Protein AF-A0A1E1VE33-F1 (af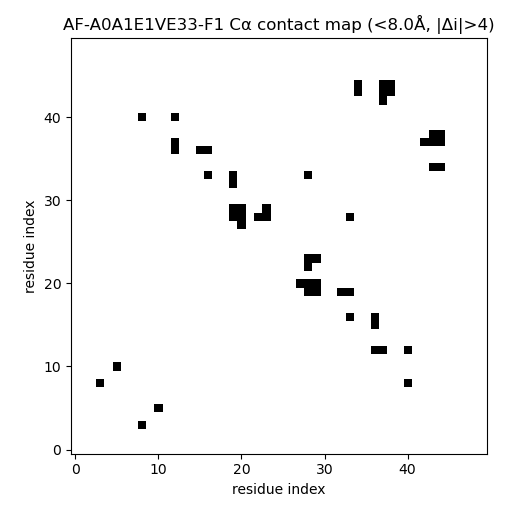db_monomer)

Sequence (50 aa):
MPVITPAAIGPEYFREVFEVVNAAAGGPPDWVRMADIMRRHGLTPEAPQT

Secondary structure (DSSP, 8-state):
-----HHHH-HHHHHHHHHHHHHTTTS--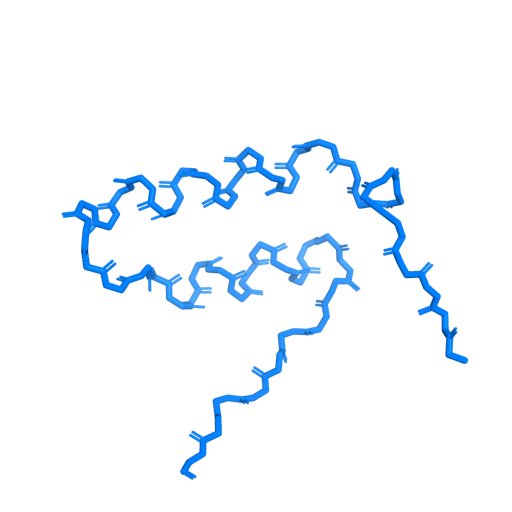-HHHHHHHHHHTTPPPPPPP-

Foldseek 3Di:
DDDDDPVLLDPVLVVQVVVQVVVCVPHDGDPVSNQVSCVVSVHHDDDPDD

pLDDT: mean 86.8, std 11.18, range [52.0, 96.88]

Structure (mmCIF, N/CA/C/O backbone):
data_AF-A0A1E1VE33-F1
#
_entry.id   AF-A0A1E1VE33-F1
#
loop_
_atom_site.group_PDB
_atom_site.id
_atom_site.type_symbol
_atom_site.label_atom_id
_atom_site.label_alt_id
_atom_site.label_comp_id
_atom_site.label_asym_id
_atom_site.label_entity_id
_atom_site.label_seq_id
_atom_site.pdbx_PDB_ins_code
_atom_site.Cartn_x
_atom_site.Cartn_y
_atom_site.Cartn_z
_atom_site.occupancy
_atom_site.B_iso_or_equiv
_atom_site.auth_seq_id
_atom_site.auth_comp_id
_atom_site.auth_asym_id
_atom_site.auth_atom_id
_atom_site.pdbx_PDB_model_num
ATOM 1 N N . MET A 1 1 ? 18.875 -13.468 -5.229 1.00 52.00 1 MET A N 1
ATOM 2 C CA . MET A 1 1 ? 17.499 -13.005 -4.942 1.00 52.00 1 MET A CA 1
ATOM 3 C C . MET A 1 1 ? 17.243 -11.780 -5.805 1.00 52.00 1 MET A C 1
ATOM 5 O O . MET A 1 1 ? 18.107 -10.908 -5.784 1.00 52.00 1 MET A O 1
ATOM 9 N N . PRO A 1 2 ? 16.171 -11.714 -6.613 1.00 67.75 2 PRO A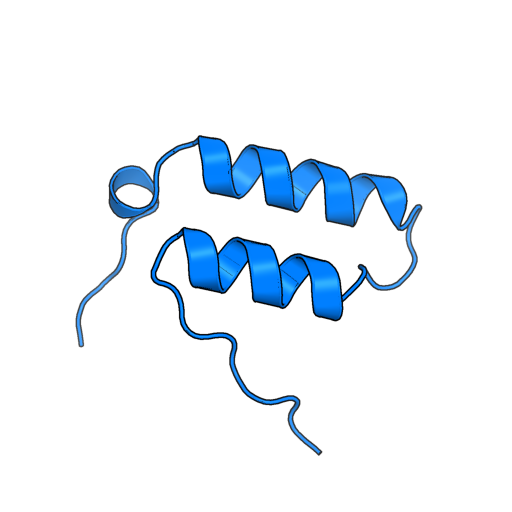 N 1
ATOM 10 C CA . PRO A 1 2 ? 15.873 -10.496 -7.358 1.00 67.75 2 PRO A CA 1
ATOM 11 C C . PRO A 1 2 ? 15.512 -9.379 -6.371 1.00 67.75 2 PRO A C 1
ATOM 13 O O . PRO A 1 2 ? 14.674 -9.567 -5.493 1.00 67.75 2 PRO A O 1
ATOM 16 N N . VAL A 1 3 ? 16.174 -8.232 -6.497 1.00 71.50 3 VAL A N 1
ATOM 17 C CA . VAL A 1 3 ? 15.795 -7.006 -5.790 1.00 71.50 3 VAL A CA 1
ATOM 18 C C . VAL A 1 3 ? 14.730 -6.332 -6.643 1.00 71.50 3 VAL A C 1
ATOM 20 O O . VAL A 1 3 ? 15.028 -5.861 -7.739 1.00 71.50 3 VAL A O 1
ATOM 23 N N . ILE A 1 4 ? 13.484 -6.321 -6.171 1.00 67.81 4 ILE A N 1
ATOM 24 C CA . ILE A 1 4 ? 12.409 -5.586 -6.840 1.00 67.81 4 ILE A CA 1
ATOM 25 C C . ILE A 1 4 ? 12.519 -4.125 -6.408 1.00 67.81 4 ILE A C 1
ATOM 27 O O . ILE A 1 4 ? 12.356 -3.801 -5.233 1.00 67.81 4 ILE A O 1
ATOM 31 N N . THR A 1 5 ? 12.836 -3.242 -7.352 1.00 69.38 5 THR A N 1
ATOM 32 C CA . THR A 1 5 ? 12.858 -1.798 -7.107 1.00 69.38 5 THR A CA 1
ATOM 33 C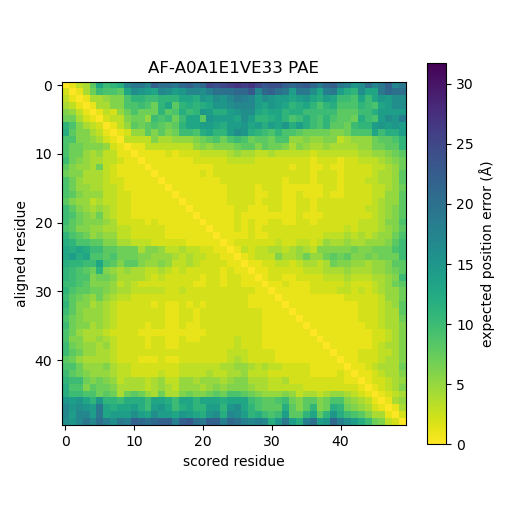 C . THR A 1 5 ? 11.471 -1.204 -7.368 1.00 69.38 5 THR A C 1
ATOM 35 O O . THR A 1 5 ? 10.757 -1.697 -8.242 1.00 69.38 5 THR A O 1
ATOM 38 N N . PRO A 1 6 ? 11.068 -0.126 -6.666 1.00 66.81 6 PRO A N 1
ATOM 39 C CA . PRO A 1 6 ? 9.758 0.503 -6.873 1.00 66.81 6 PRO A CA 1
ATOM 40 C C . PRO A 1 6 ? 9.461 0.873 -8.336 1.00 66.81 6 PRO A C 1
ATOM 42 O O . PRO A 1 6 ? 8.319 0.776 -8.779 1.00 66.81 6 PRO A O 1
ATOM 45 N N . ALA A 1 7 ? 10.491 1.226 -9.115 1.00 67.94 7 ALA A N 1
ATOM 46 C CA . ALA A 1 7 ? 10.365 1.523 -10.543 1.00 67.94 7 ALA A CA 1
ATOM 47 C C . ALA A 1 7 ? 9.881 0.327 -11.389 1.00 67.94 7 ALA A C 1
ATOM 49 O O . ALA A 1 7 ? 9.308 0.543 -12.450 1.00 67.94 7 ALA A O 1
ATOM 50 N N . ALA A 1 8 ? 10.085 -0.914 -10.931 1.00 77.69 8 ALA A N 1
ATOM 51 C CA . ALA A 1 8 ? 9.646 -2.122 -11.631 1.00 77.69 8 ALA A CA 1
ATOM 52 C C . ALA A 1 8 ? 8.154 -2.448 -11.425 1.00 77.69 8 ALA A C 1
ATOM 54 O O . ALA A 1 8 ? 7.582 -3.170 -12.233 1.00 77.69 8 ALA A O 1
ATOM 55 N N . ILE A 1 9 ? 7.533 -1.929 -10.360 1.00 82.69 9 ILE A N 1
ATOM 56 C CA . ILE A 1 9 ? 6.108 -2.138 -10.039 1.00 82.69 9 ILE A CA 1
ATOM 57 C C . ILE A 1 9 ? 5.252 -1.000 -10.628 1.00 82.69 9 ILE A C 1
ATOM 59 O O . ILE A 1 9 ? 4.102 -1.205 -11.001 1.00 82.69 9 ILE A O 1
ATOM 63 N N . GLY A 1 10 ? 5.834 0.196 -10.759 1.00 85.38 10 GLY A N 1
ATOM 64 C CA . GLY A 1 10 ? 5.145 1.382 -11.262 1.00 85.38 10 GLY A CA 1
ATOM 65 C C . GLY A 1 10 ? 4.359 2.130 -10.173 1.00 85.38 10 GLY A C 1
ATOM 66 O O . GLY A 1 10 ? 4.111 1.602 -9.085 1.00 85.38 10 GLY A O 1
ATOM 67 N N . PRO A 1 11 ? 4.006 3.404 -10.414 1.00 91.00 11 PRO A N 1
ATOM 68 C CA . PRO A 1 11 ? 3.382 4.255 -9.402 1.00 91.00 11 PRO A CA 1
ATOM 69 C C . PRO A 1 11 ? 1.914 3.901 -9.104 1.00 91.00 11 PRO A C 1
ATOM 71 O O . PRO A 1 11 ? 1.417 4.254 -8.036 1.00 91.00 11 PRO A O 1
ATOM 74 N N . GLU A 1 12 ? 1.214 3.206 -10.000 1.00 93.44 12 GLU A N 1
ATOM 75 C CA . GLU A 1 12 ? -0.195 2.813 -9.849 1.00 93.44 12 GLU A CA 1
ATOM 76 C C . GLU A 1 12 ? -0.411 1.914 -8.626 1.00 93.44 12 GLU A C 1
ATOM 78 O O . GLU A 1 12 ? -1.302 2.193 -7.825 1.00 93.44 12 GLU A O 1
ATOM 83 N N . TYR A 1 13 ? 0.472 0.932 -8.407 1.00 92.50 13 TYR A N 1
ATOM 84 C CA . TYR A 1 13 ? 0.441 0.066 -7.225 1.00 92.50 13 TYR A CA 1
ATOM 85 C C . TYR A 1 13 ? 0.393 0.869 -5.922 1.00 92.50 13 TYR A C 1
ATOM 87 O O . TYR A 1 13 ? -0.452 0.636 -5.062 1.00 92.50 13 TYR A O 1
ATOM 95 N N . PHE A 1 14 ? 1.274 1.862 -5.783 1.00 92.31 14 PHE A N 1
ATOM 96 C CA . PHE A 1 14 ? 1.368 2.657 -4.559 1.00 92.31 14 PHE A CA 1
ATOM 97 C C . PHE A 1 14 ? 0.149 3.556 -4.350 1.00 92.31 14 PHE A C 1
ATOM 99 O O . PHE A 1 14 ? -0.240 3.786 -3.206 1.00 92.31 14 PHE A O 1
ATOM 106 N N . ARG A 1 15 ? -0.476 4.040 -5.431 1.00 95.81 15 ARG A N 1
ATOM 107 C CA . ARG A 1 15 ? -1.721 4.817 -5.344 1.00 95.81 15 ARG A CA 1
ATOM 108 C C . ARG A 1 15 ? -2.885 3.945 -4.878 1.00 95.81 15 ARG A C 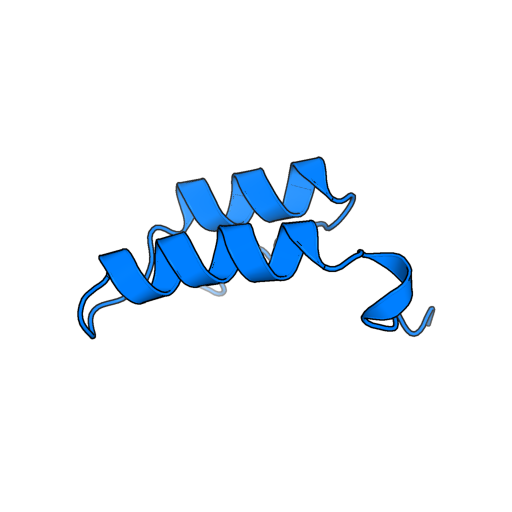1
ATOM 110 O O . ARG A 1 15 ? -3.588 4.341 -3.956 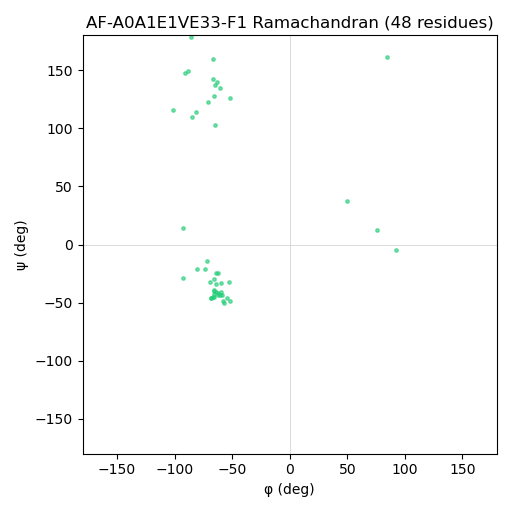1.00 95.81 15 ARG A O 1
ATOM 117 N N . GLU A 1 16 ? -3.035 2.747 -5.439 1.00 96.12 16 GLU A N 1
ATOM 118 C CA . GLU A 1 16 ? -4.073 1.797 -5.016 1.00 96.12 16 GLU A CA 1
ATOM 119 C C . GLU A 1 16 ? -3.882 1.359 -3.555 1.00 96.12 16 GLU A C 1
ATOM 121 O O . GLU A 1 16 ? -4.835 1.340 -2.778 1.00 96.12 16 GLU A O 1
ATOM 126 N N . VAL A 1 17 ? -2.644 1.055 -3.145 1.00 95.12 17 VAL A N 1
ATOM 127 C CA . VAL A 1 17 ? -2.325 0.718 -1.747 1.00 95.12 17 VAL A CA 1
ATOM 128 C C . VAL A 1 17 ? -2.631 1.891 -0.813 1.00 95.12 17 VAL A C 1
ATOM 130 O O . VAL A 1 17 ? -3.197 1.688 0.262 1.00 95.12 17 VAL A O 1
ATOM 133 N N . PHE A 1 18 ? -2.306 3.122 -1.219 1.00 95.12 18 PHE A N 1
ATOM 134 C CA . PHE A 1 18 ? -2.600 4.318 -0.432 1.00 95.12 18 PHE A CA 1
ATOM 135 C C . PHE A 1 18 ? -4.102 4.489 -0.178 1.00 95.12 18 PHE A C 1
ATOM 137 O O . PHE A 1 18 ? -4.487 4.799 0.947 1.00 95.12 18 PHE A O 1
ATOM 144 N N . GLU A 1 19 ? -4.957 4.235 -1.170 1.00 96.88 19 GLU A N 1
ATOM 145 C CA . GLU A 1 19 ? -6.413 4.269 -0.980 1.00 96.88 19 GLU A CA 1
ATOM 146 C C . GLU A 1 19 ? -6.879 3.287 0.101 1.00 96.88 19 GLU A C 1
ATOM 148 O O . GLU A 1 19 ? -7.699 3.650 0.946 1.00 96.88 19 GLU A O 1
ATOM 153 N N . VAL A 1 20 ? -6.338 2.063 0.108 1.00 96.19 20 VAL A N 1
ATOM 154 C CA . VAL A 1 20 ? -6.704 1.033 1.094 1.00 96.19 20 VAL A CA 1
ATOM 155 C C . VAL A 1 20 ? -6.268 1.431 2.501 1.00 96.19 20 VAL A C 1
ATOM 157 O O . VAL A 1 20 ? -7.049 1.323 3.445 1.00 96.19 20 VAL A O 1
ATOM 160 N N . VAL A 1 21 ? -5.036 1.918 2.646 1.00 95.19 21 VA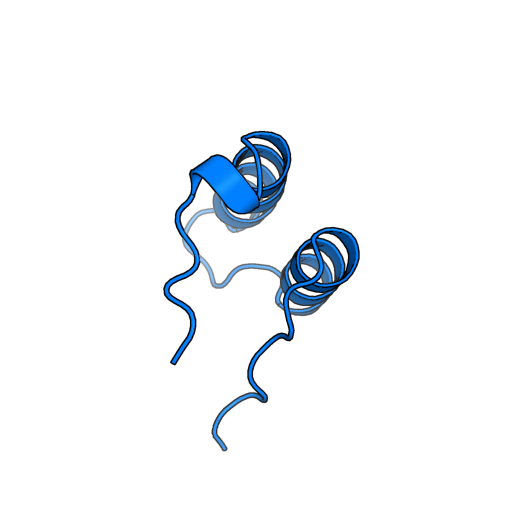L A N 1
ATOM 161 C CA . VAL A 1 21 ? -4.499 2.356 3.941 1.00 95.19 21 VAL A CA 1
ATOM 162 C C . VAL A 1 21 ? -5.253 3.580 4.461 1.00 95.19 21 VAL A C 1
ATOM 164 O O . VAL A 1 21 ? -5.601 3.634 5.638 1.00 95.19 21 VAL A O 1
ATOM 167 N N . ASN A 1 22 ? -5.557 4.545 3.592 1.00 96.00 22 ASN A N 1
ATOM 168 C CA . ASN A 1 22 ? -6.286 5.751 3.972 1.00 96.00 22 ASN A CA 1
ATOM 169 C C . ASN A 1 22 ? -7.731 5.436 4.403 1.00 96.00 22 ASN A C 1
ATOM 171 O O . ASN A 1 22 ? -8.216 5.986 5.390 1.00 96.00 22 ASN A O 1
ATOM 175 N N . ALA A 1 23 ? -8.400 4.502 3.717 1.00 96.31 23 ALA A N 1
ATOM 176 C CA . ALA A 1 23 ? -9.745 4.049 4.074 1.00 96.31 23 ALA A CA 1
ATOM 177 C C . ALA A 1 23 ? -9.811 3.351 5.445 1.00 96.31 23 ALA A C 1
ATOM 179 O O . ALA A 1 23 ? -10.865 3.352 6.079 1.00 96.31 23 ALA A O 1
ATOM 180 N N . ALA A 1 24 ? -8.700 2.785 5.924 1.00 94.94 24 ALA A N 1
ATOM 181 C CA . ALA A 1 24 ? -8.642 2.097 7.211 1.00 94.94 24 ALA A CA 1
ATOM 182 C C . ALA A 1 24 ? -8.712 3.044 8.427 1.00 94.94 24 ALA A C 1
ATOM 184 O O . ALA A 1 24 ? -8.927 2.575 9.543 1.00 94.94 24 ALA A O 1
ATOM 185 N N . ALA A 1 25 ? -8.531 4.360 8.238 1.00 92.75 25 ALA A N 1
ATOM 186 C CA . ALA A 1 25 ? -8.672 5.394 9.274 1.00 92.75 25 ALA A CA 1
ATOM 187 C C . ALA A 1 25 ? -7.917 5.101 10.595 1.00 92.75 25 ALA A C 1
ATOM 189 O O . ALA A 1 25 ? -8.401 5.404 11.685 1.00 92.75 25 ALA A O 1
ATOM 190 N N . GLY A 1 26 ? -6.721 4.506 10.500 1.00 89.81 26 GLY A N 1
ATOM 191 C CA . GLY A 1 26 ? -5.886 4.129 11.652 1.00 89.81 26 GLY A CA 1
ATOM 192 C C . GLY A 1 26 ? -6.100 2.700 12.171 1.00 89.81 26 GLY A C 1
ATOM 193 O O . GLY A 1 26 ? -5.368 2.266 13.058 1.00 89.81 26 GLY A O 1
ATOM 194 N N . GLY A 1 27 ? -7.063 1.962 11.614 1.00 91.81 27 GLY A N 1
ATOM 195 C CA . GLY A 1 27 ? -7.218 0.519 11.793 1.00 91.81 27 GLY A CA 1
ATOM 196 C C . GLY A 1 27 ? -6.384 -0.308 10.802 1.00 91.81 27 GLY A C 1
ATOM 197 O O . GLY A 1 27 ? -5.689 0.247 9.945 1.00 91.81 27 GLY A O 1
ATOM 198 N N . PRO A 1 28 ? -6.434 -1.648 10.900 1.00 92.19 28 PRO A N 1
ATOM 199 C CA . PRO A 1 28 ? -5.786 -2.523 9.932 1.00 92.19 28 PRO A CA 1
ATOM 200 C C . PRO A 1 28 ? -6.439 -2.380 8.542 1.00 92.19 28 PRO A C 1
ATOM 202 O O . PRO A 1 28 ? -7.668 -2.332 8.453 1.00 92.19 28 PRO A O 1
ATOM 205 N N . PRO A 1 29 ? -5.644 -2.322 7.459 1.00 93.31 29 PRO A N 1
ATOM 206 C CA . PRO A 1 29 ? -6.167 -2.241 6.099 1.00 93.31 29 PRO A CA 1
ATOM 207 C C . PRO A 1 29 ? -6.910 -3.519 5.693 1.00 93.31 29 PRO A C 1
ATOM 209 O O . PRO A 1 29 ? -6.688 -4.596 6.245 1.00 93.31 29 PRO A O 1
ATOM 212 N N . ASP A 1 30 ? -7.767 -3.406 4.679 1.00 94.69 30 ASP A N 1
ATOM 213 C CA . ASP A 1 30 ? -8.429 -4.559 4.070 1.00 94.69 30 ASP A CA 1
ATOM 214 C C . ASP A 1 30 ? -7.390 -5.467 3.388 1.00 94.69 30 ASP A C 1
ATOM 216 O O . ASP A 1 30 ? -6.889 -5.183 2.294 1.00 94.69 30 ASP A O 1
ATOM 220 N N . TRP A 1 31 ? -7.069 -6.578 4.052 1.00 90.12 31 TRP A N 1
ATOM 221 C CA . TRP A 1 31 ? -6.081 -7.549 3.589 1.00 90.12 31 TRP A CA 1
ATOM 222 C C . TRP A 1 31 ? -6.499 -8.276 2.311 1.00 90.12 31 TRP A C 1
ATOM 224 O O . TRP A 1 31 ? -5.636 -8.652 1.515 1.00 90.12 31 TRP A O 1
ATOM 234 N N . VAL A 1 32 ? -7.803 -8.457 2.084 1.00 94.00 32 VAL A N 1
ATOM 235 C CA . VAL A 1 32 ? -8.313 -9.095 0.863 1.00 94.00 32 VAL A CA 1
ATOM 236 C C . VAL A 1 32 ? -8.060 -8.172 -0.322 1.00 94.00 32 VAL A C 1
ATOM 238 O O . VAL A 1 32 ? -7.509 -8.603 -1.337 1.00 94.00 32 VAL A O 1
ATOM 241 N N . ARG A 1 33 ? -8.379 -6.884 -0.161 1.00 95.31 33 ARG A N 1
ATOM 242 C CA . ARG A 1 33 ? -8.137 -5.862 -1.183 1.00 95.31 33 ARG A CA 1
ATOM 243 C C . ARG A 1 33 ? -6.645 -5.632 -1.429 1.00 95.31 33 ARG A C 1
ATOM 245 O O . ARG A 1 33 ? -6.234 -5.534 -2.582 1.00 95.31 33 ARG A O 1
ATOM 252 N N . MET A 1 34 ? -5.821 -5.621 -0.380 1.00 94.38 34 MET A N 1
ATOM 253 C CA . MET A 1 34 ? -4.359 -5.564 -0.510 1.00 94.38 34 MET A CA 1
ATOM 254 C C . MET A 1 34 ? -3.806 -6.729 -1.335 1.00 94.38 34 MET A C 1
ATOM 256 O O . MET A 1 34 ? -3.032 -6.519 -2.269 1.00 94.38 34 MET A O 1
ATOM 260 N N . ALA A 1 35 ? -4.219 -7.957 -1.018 1.00 93.38 35 ALA A N 1
ATOM 261 C CA . ALA A 1 35 ? -3.750 -9.146 -1.717 1.00 93.38 35 ALA A CA 1
ATOM 262 C C . ALA A 1 35 ? -4.164 -9.151 -3.199 1.00 93.38 35 ALA A C 1
ATOM 264 O O . ALA A 1 35 ? -3.425 -9.645 -4.048 1.00 93.38 35 ALA A O 1
ATOM 265 N N . ASP A 1 36 ? -5.339 -8.613 -3.522 1.00 95.81 36 ASP A N 1
ATOM 266 C CA . ASP A 1 36 ? -5.817 -8.459 -4.897 1.00 95.81 36 ASP A CA 1
ATOM 267 C C . ASP A 1 36 ? -4.975 -7.444 -5.698 1.00 95.81 36 ASP A C 1
ATOM 269 O O . ASP A 1 36 ? -4.509 -7.760 -6.795 1.00 95.81 36 ASP A O 1
ATOM 273 N N . ILE A 1 37 ? -4.668 -6.277 -5.111 1.00 95.06 37 ILE A N 1
ATOM 274 C CA . ILE A 1 37 ? -3.757 -5.281 -5.709 1.00 95.06 37 ILE A CA 1
ATOM 275 C C . ILE A 1 37 ? -2.388 -5.912 -5.990 1.00 95.06 37 ILE A C 1
ATOM 277 O O . ILE A 1 37 ? -1.886 -5.835 -7.109 1.00 95.06 37 ILE A O 1
ATOM 281 N N . MET A 1 38 ? -1.796 -6.593 -5.005 1.00 92.25 38 MET A N 1
ATOM 282 C CA . MET A 1 38 ? -0.496 -7.254 -5.165 1.00 92.25 38 MET A CA 1
ATOM 283 C C . MET A 1 38 ? -0.487 -8.226 -6.354 1.00 92.25 38 MET A 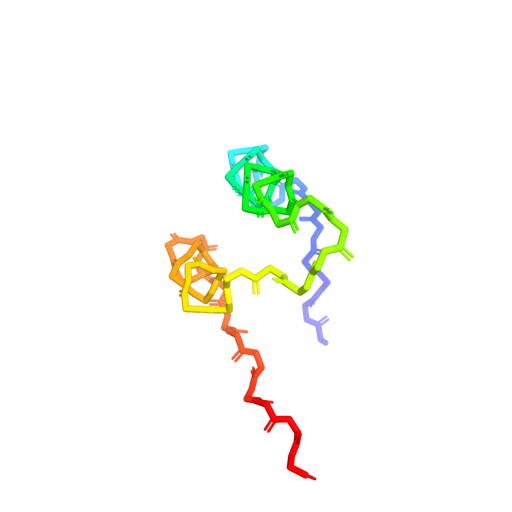C 1
ATOM 285 O O . MET A 1 38 ? 0.416 -8.155 -7.186 1.00 92.25 38 MET A O 1
ATOM 289 N N . ARG A 1 39 ? -1.516 -9.075 -6.494 1.00 92.81 39 ARG A N 1
ATOM 290 C CA . ARG A 1 39 ? -1.606 -10.044 -7.601 1.00 92.81 39 ARG A CA 1
ATOM 291 C C . ARG A 1 39 ? -1.713 -9.374 -8.969 1.00 92.81 39 ARG A C 1
ATOM 293 O O . ARG A 1 39 ? -1.056 -9.832 -9.902 1.00 92.81 39 ARG A O 1
ATOM 300 N N . ARG A 1 40 ? -2.490 -8.289 -9.099 1.00 93.81 40 ARG A N 1
ATOM 301 C CA . ARG A 1 40 ? -2.588 -7.520 -10.357 1.00 93.81 40 ARG A CA 1
ATOM 302 C C . ARG A 1 40 ? -1.242 -6.958 -10.810 1.00 93.81 40 ARG A C 1
ATOM 304 O O . ARG A 1 40 ? -0.985 -6.898 -12.007 1.00 93.81 40 ARG A O 1
ATOM 311 N N . HIS A 1 41 ? -0.385 -6.599 -9.857 1.00 91.38 41 HIS A N 1
ATOM 312 C CA . HIS A 1 41 ? 0.953 -6.054 -10.100 1.00 91.38 41 HIS A CA 1
ATOM 313 C C . HIS A 1 41 ? 2.058 -7.129 -10.122 1.00 91.38 41 HIS A C 1
ATOM 315 O O . HIS A 1 41 ? 3.242 -6.810 -10.057 1.0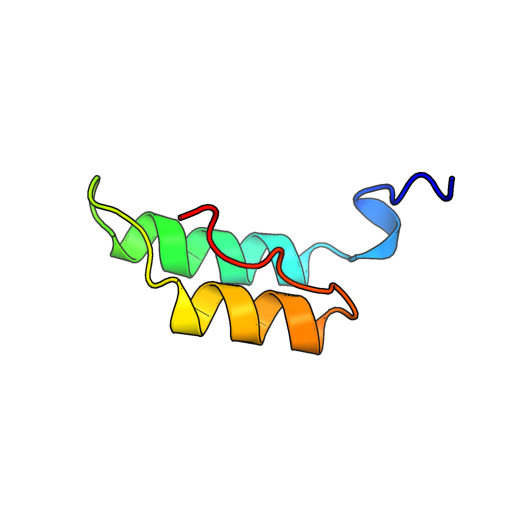0 91.38 41 HIS A O 1
ATOM 321 N N . GLY A 1 42 ? 1.694 -8.416 -10.218 1.00 89.06 42 GLY A N 1
ATOM 322 C CA . GLY A 1 42 ? 2.647 -9.528 -10.335 1.00 89.06 42 GLY A CA 1
ATOM 323 C C . GLY A 1 42 ? 3.366 -9.898 -9.033 1.00 89.06 42 GLY A C 1
ATOM 324 O O . GLY A 1 42 ? 4.334 -10.657 -9.055 1.00 89.06 42 GLY A O 1
ATOM 325 N N . LEU A 1 43 ? 2.901 -9.379 -7.896 1.00 88.81 43 LEU A N 1
ATOM 326 C CA . LEU A 1 43 ? 3.430 -9.692 -6.574 1.00 88.81 43 LEU A CA 1
ATOM 327 C C . LEU A 1 43 ? 2.675 -10.872 -5.958 1.00 88.81 43 LEU A C 1
ATOM 329 O O . LEU A 1 43 ? 1.473 -11.053 -6.154 1.00 88.81 43 LEU A O 1
ATOM 333 N N . THR A 1 44 ? 3.389 -11.665 -5.163 1.00 89.00 44 THR A N 1
ATOM 334 C CA . THR A 1 44 ? 2.790 -12.747 -4.375 1.00 89.00 44 THR A CA 1
ATOM 335 C C . THR A 1 44 ? 2.636 -12.270 -2.931 1.00 89.00 44 THR A C 1
ATOM 337 O O . THR A 1 44 ? 3.653 -11.982 -2.298 1.00 89.00 44 THR A O 1
ATOM 340 N N . PRO A 1 45 ? 1.402 -12.152 -2.405 1.00 88.38 45 PRO A N 1
ATOM 341 C CA . PRO A 1 45 ? 1.180 -11.868 -0.993 1.00 88.38 45 PRO A CA 1
ATOM 342 C C . PRO A 1 45 ? 1.783 -12.982 -0.143 1.00 88.38 45 PRO A C 1
ATOM 344 O O . PRO A 1 45 ? 1.583 -14.163 -0.438 1.00 88.38 45 PRO A O 1
ATOM 347 N N . GLU A 1 46 ? 2.497 -12.613 0.914 1.00 85.75 46 GLU A N 1
ATOM 348 C CA . GLU A 1 46 ? 2.921 -13.594 1.904 1.00 85.75 46 GLU A CA 1
ATOM 349 C C . GLU A 1 46 ? 1.691 -14.138 2.640 1.00 85.75 46 GLU A C 1
ATOM 351 O O . GLU A 1 46 ? 0.725 -13.410 2.895 1.00 85.75 46 GLU A O 1
ATOM 356 N N . ALA A 1 47 ? 1.703 -15.433 2.952 1.00 77.06 47 ALA A N 1
ATOM 357 C CA . ALA A 1 47 ? 0.655 -16.013 3.775 1.00 77.06 47 ALA A CA 1
ATOM 358 C C . ALA A 1 47 ? 0.693 -15.372 5.176 1.00 77.06 47 ALA A C 1
ATOM 360 O O . ALA A 1 47 ? 1.787 -15.163 5.711 1.00 77.06 47 ALA A O 1
ATOM 361 N N . PRO A 1 48 ? -0.470 -15.082 5.791 1.00 71.25 48 PRO A N 1
ATOM 362 C CA . PRO A 1 48 ? -0.515 -14.651 7.181 1.00 71.25 48 PRO A CA 1
ATOM 363 C C . PRO A 1 48 ? 0.264 -15.635 8.060 1.00 71.25 48 PRO A C 1
ATOM 365 O O . PRO A 1 48 ? 0.023 -16.843 8.009 1.00 71.25 48 PRO A O 1
ATOM 368 N N . GLN A 1 49 ? 1.214 -15.123 8.841 1.00 71.00 49 GLN A N 1
ATOM 369 C CA . GLN A 1 49 ? 1.947 -15.926 9.818 1.00 71.00 49 GLN A CA 1
ATOM 370 C C . GLN A 1 49 ? 0.960 -16.250 10.953 1.00 71.00 49 GLN A C 1
ATOM 372 O O . GLN A 1 49 ? 0.341 -15.332 11.494 1.00 71.00 49 GLN A O 1
ATOM 377 N N . THR A 1 50 ? 0.743 -17.538 11.233 1.00 61.12 50 THR A N 1
ATOM 378 C CA . THR A 1 50 ? -0.154 -18.004 12.310 1.00 61.12 50 THR A CA 1
ATOM 379 C C . THR A 1 50 ? 0.548 -17.948 13.659 1.00 61.12 50 THR A C 1
ATOM 381 O O . THR A 1 50 ? 1.763 -18.247 13.684 1.00 61.12 50 THR A O 1
#

Mean predicted aligned error: 5.3 Å

Nearest PDB structures (foldseek):
  8j90-assembly1_F  TM=5.122E-01  e=4.961E+00  Arabidopsis thaliana
  7yrd-assembly1_F  TM=4.963E-01  e=5.691E+00  Xenopus laevis
  8jhg-assembly1_F  TM=5.001E-01  e=6.992E+00  Homo sapiens
  8t3y-assembly1_B  TM=5.018E-01  e=6.992E+00  Xenopus laevis
  8ua7-assembly1_F  TM=3.528E-01  e=4.961E+00  Medusavirus

Solvent-accessible surface area (backbone atoms only — not comparable to full-atom values): 3268 Å² total; per-residue (Å²): 130,90,82,84,51,70,81,79,63,42,70,66,58,59,51,58,51,47,53,42,50,60,72,28,75,88,53,80,50,59,62,70,62,50,44,50,53,34,47,76,65,76,41,80,69,76,77,84,83,128

Radius of gyration: 11.83 Å; Cα contacts (8 Å, |Δi|>4): 27; chains: 1; bounding box: 27×24×24 Å